Protein AF-A0A3B1D2G4-F1 (afdb_monomer_lite)

Organism: NCBI:txid652676

Structure (mmCIF, N/CA/C/O backbone):
data_AF-A0A3B1D2G4-F1
#
_entry.id   AF-A0A3B1D2G4-F1
#
loop_
_atom_site.group_PDB
_atom_site.id
_atom_site.type_symbol
_atom_site.label_atom_id
_atom_site.label_alt_id
_atom_site.label_comp_id
_atom_site.label_asym_id
_atom_site.label_entity_id
_atom_site.label_seq_id
_atom_site.pdbx_PDB_ins_code
_atom_site.Cartn_x
_atom_site.Cartn_y
_atom_site.Cartn_z
_atom_site.occupancy
_atom_site.B_iso_or_equiv
_atom_site.auth_seq_id
_atom_site.auth_comp_id
_atom_site.auth_asym_id
_atom_site.auth_atom_id
_atom_site.pdbx_PDB_model_num
ATOM 1 N N . MET A 1 1 ? 21.908 -8.315 -25.803 1.00 67.50 1 MET A N 1
ATOM 2 C CA . MET A 1 1 ? 20.626 -7.813 -25.254 1.00 67.50 1 MET A CA 1
ATOM 3 C C . MET A 1 1 ? 20.583 -6.309 -25.466 1.00 67.50 1 MET A C 1
ATOM 5 O O . MET A 1 1 ? 21.547 -5.656 -25.097 1.00 67.50 1 MET A O 1
ATOM 9 N N . SER A 1 2 ? 19.546 -5.776 -26.120 1.00 90.44 2 SER A N 1
ATOM 10 C CA . SER A 1 2 ? 19.435 -4.333 -26.406 1.00 90.44 2 SER A CA 1
ATOM 11 C C . SER A 1 2 ? 19.139 -3.541 -25.127 1.00 90.44 2 SER A C 1
ATOM 13 O O . SER A 1 2 ? 18.282 -3.953 -24.343 1.00 90.44 2 SER A O 1
ATOM 15 N N . ALA A 1 3 ? 19.810 -2.402 -24.939 1.00 89.00 3 ALA A N 1
ATOM 16 C CA . ALA A 1 3 ? 19.611 -1.506 -23.795 1.00 89.00 3 ALA A CA 1
ATOM 17 C C . ALA A 1 3 ? 18.144 -1.056 -23.647 1.00 89.00 3 ALA A C 1
ATOM 19 O O . ALA A 1 3 ? 17.617 -1.015 -22.541 1.00 89.00 3 ALA A O 1
ATOM 20 N N . VAL A 1 4 ? 17.440 -0.845 -24.766 1.00 90.56 4 VAL A N 1
ATOM 21 C CA . VAL A 1 4 ? 16.013 -0.472 -24.784 1.00 90.56 4 VAL A CA 1
ATOM 22 C C . VAL A 1 4 ? 15.136 -1.558 -24.154 1.00 90.56 4 VAL A C 1
ATOM 24 O O . VAL A 1 4 ? 14.222 -1.265 -23.386 1.00 90.56 4 VAL A O 1
ATOM 27 N N . VAL A 1 5 ? 15.432 -2.830 -24.442 1.00 91.88 5 VAL A N 1
ATOM 28 C CA . VAL A 1 5 ? 14.686 -3.965 -23.873 1.00 91.88 5 VAL A CA 1
ATOM 29 C C . VAL A 1 5 ? 14.946 -4.075 -22.370 1.00 91.88 5 VAL A C 1
ATOM 31 O O . VAL A 1 5 ? 14.024 -4.337 -21.601 1.00 91.88 5 VAL A O 1
ATOM 34 N N . GLN A 1 6 ? 16.182 -3.835 -21.928 1.00 94.62 6 GLN A N 1
ATOM 35 C CA . GLN A 1 6 ? 16.527 -3.851 -20.504 1.00 94.62 6 GLN A CA 1
ATOM 36 C C . GLN A 1 6 ? 15.836 -2.722 -19.729 1.00 94.62 6 GLN A C 1
ATOM 38 O O . GLN A 1 6 ? 15.324 -2.961 -18.634 1.00 94.62 6 GLN A O 1
ATOM 43 N N . ASP A 1 7 ? 15.753 -1.522 -20.305 1.00 94.81 7 ASP A N 1
ATOM 44 C CA . ASP A 1 7 ? 15.0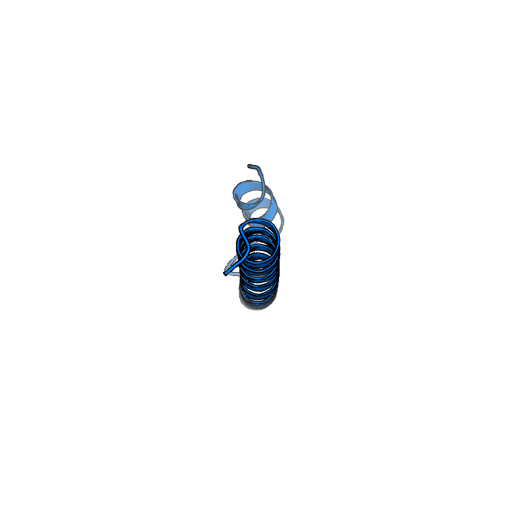44 -0.402 -19.686 1.00 94.81 7 ASP A CA 1
ATOM 45 C C . ASP A 1 7 ? 13.536 -0.635 -19.596 1.00 94.81 7 ASP A C 1
ATOM 47 O O . ASP A 1 7 ? 12.940 -0.393 -18.543 1.00 94.81 7 ASP A O 1
ATOM 51 N N . ALA A 1 8 ? 12.921 -1.183 -20.647 1.00 94.62 8 ALA A N 1
ATOM 52 C CA . ALA A 1 8 ? 11.508 -1.546 -20.617 1.00 94.62 8 ALA A CA 1
ATOM 53 C C . ALA A 1 8 ? 11.207 -2.569 -19.505 1.00 94.62 8 ALA A C 1
ATOM 55 O O . ALA A 1 8 ? 10.257 -2.396 -18.739 1.00 94.62 8 ALA A O 1
ATOM 56 N N . LEU A 1 9 ? 12.056 -3.593 -19.348 1.00 96.38 9 LEU A N 1
ATOM 57 C CA . LEU A 1 9 ? 11.928 -4.585 -18.273 1.00 96.38 9 LEU A CA 1
ATOM 58 C C . LEU A 1 9 ? 12.108 -3.965 -16.880 1.00 96.38 9 LEU A C 1
ATOM 60 O O . LEU A 1 9 ? 11.385 -4.314 -15.944 1.00 96.38 9 LEU A O 1
ATOM 64 N N . ARG A 1 10 ? 13.048 -3.026 -16.730 1.00 96.00 10 ARG A N 1
ATOM 65 C CA . ARG A 1 10 ? 13.269 -2.304 -15.471 1.00 96.00 10 ARG A CA 1
ATOM 66 C C . ARG A 1 10 ? 12.039 -1.486 -15.079 1.00 96.00 10 ARG A C 1
ATOM 68 O O . ARG A 1 10 ? 11.616 -1.556 -13.926 1.00 96.00 10 ARG A O 1
ATOM 75 N N . ILE A 1 11 ? 11.454 -0.748 -16.021 1.00 96.94 11 ILE A N 1
ATOM 76 C CA . ILE A 1 11 ? 10.241 0.047 -15.788 1.00 96.94 11 ILE A CA 1
ATOM 77 C C . ILE A 1 11 ? 9.070 -0.868 -15.423 1.00 96.94 11 ILE A C 1
ATOM 79 O O . ILE A 1 11 ? 8.429 -0.648 -14.398 1.00 96.94 11 ILE A O 1
ATOM 83 N N . ALA A 1 12 ? 8.848 -1.944 -16.183 1.00 96.69 12 ALA A N 1
ATOM 84 C CA . ALA A 1 12 ? 7.783 -2.906 -15.902 1.00 96.69 12 ALA A CA 1
ATOM 85 C C . ALA A 1 12 ? 7.897 -3.507 -14.489 1.00 96.69 12 ALA A C 1
ATOM 87 O O . ALA A 1 12 ? 6.901 -3.637 -13.776 1.00 96.69 12 ALA A O 1
ATOM 88 N N . ARG A 1 13 ? 9.121 -3.819 -14.039 1.00 97.00 13 ARG A N 1
ATOM 89 C CA . ARG A 1 13 ? 9.365 -4.300 -12.674 1.00 97.00 13 ARG A CA 1
ATOM 90 C C . ARG A 1 13 ? 9.010 -3.252 -11.619 1.00 97.00 13 ARG A C 1
ATOM 92 O O . ARG A 1 13 ? 8.414 -3.611 -10.608 1.00 97.00 13 ARG A O 1
ATOM 99 N N . ILE A 1 14 ? 9.391 -1.993 -11.830 1.00 97.69 14 ILE A N 1
ATOM 100 C CA . ILE A 1 14 ? 9.097 -0.898 -10.895 1.00 97.69 14 ILE A CA 1
ATOM 101 C C . ILE A 1 14 ? 7.586 -0.698 -10.770 1.00 97.69 14 ILE A C 1
ATOM 103 O O . ILE A 1 14 ? 7.078 -0.627 -9.654 1.00 97.69 14 ILE A O 1
ATOM 107 N N . GLU A 1 15 ? 6.867 -0.660 -11.890 1.00 97.81 15 GLU A N 1
ATOM 108 C CA . GLU A 1 15 ? 5.412 -0.488 -11.885 1.00 97.81 15 GLU A CA 1
ATOM 109 C C . GLU A 1 15 ? 4.702 -1.663 -11.204 1.00 97.81 15 GLU A C 1
ATOM 111 O O . GLU A 1 15 ? 3.813 -1.450 -10.378 1.00 97.81 15 GLU A O 1
ATOM 116 N N . ARG A 1 16 ? 5.161 -2.900 -11.439 1.00 97.69 16 ARG A N 1
ATOM 117 C CA . ARG A 1 16 ? 4.647 -4.075 -10.724 1.00 97.69 16 ARG A CA 1
ATOM 118 C C . ARG A 1 16 ? 4.833 -3.950 -9.210 1.00 97.69 16 ARG A C 1
ATOM 120 O O . ARG A 1 16 ? 3.883 -4.162 -8.466 1.00 97.69 16 ARG A O 1
ATOM 127 N N . LEU A 1 17 ? 6.032 -3.576 -8.759 1.00 97.69 17 LEU A N 1
ATOM 128 C CA . LEU A 1 17 ? 6.332 -3.430 -7.330 1.00 97.69 17 LEU A CA 1
ATOM 129 C C . LEU A 1 17 ? 5.518 -2.310 -6.677 1.00 97.69 17 LEU A C 1
ATOM 131 O O . LEU A 1 17 ? 5.037 -2.487 -5.562 1.00 97.69 17 LEU A O 1
ATOM 135 N N . LYS A 1 18 ? 5.330 -1.176 -7.363 1.00 97.19 18 LYS A N 1
ATOM 136 C CA . LYS A 1 18 ? 4.451 -0.098 -6.882 1.00 97.19 18 LYS A CA 1
ATOM 137 C C . LYS A 1 18 ? 3.016 -0.585 -6.718 1.00 97.19 18 LYS A C 1
ATOM 139 O O . LYS A 1 18 ? 2.385 -0.288 -5.710 1.00 97.19 18 LYS A O 1
ATOM 144 N N . ASN A 1 19 ? 2.511 -1.339 -7.692 1.00 97.19 19 ASN A N 1
ATOM 145 C CA . ASN A 1 19 ? 1.158 -1.871 -7.632 1.00 97.19 19 ASN A CA 1
ATOM 146 C C . ASN A 1 19 ? 0.990 -2.870 -6.474 1.00 97.19 19 ASN A C 1
ATOM 148 O O . ASN A 1 19 ? 0.046 -2.750 -5.699 1.00 97.19 19 ASN A O 1
ATOM 152 N N . GLU A 1 20 ? 1.930 -3.805 -6.309 1.00 97.19 20 GLU A N 1
ATOM 153 C CA . GLU A 1 20 ? 1.937 -4.758 -5.188 1.00 97.19 20 GLU A CA 1
ATOM 154 C C . GLU A 1 20 ? 2.012 -4.039 -3.832 1.00 97.19 20 GLU A C 1
ATOM 156 O O . GLU A 1 20 ? 1.264 -4.365 -2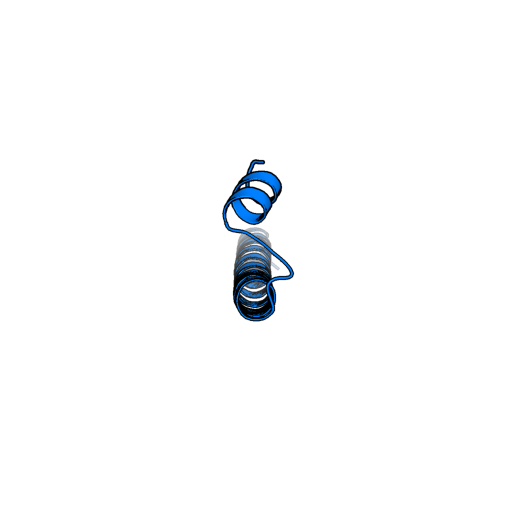.910 1.00 97.19 20 GLU A O 1
ATOM 161 N N . PHE A 1 21 ? 2.865 -3.016 -3.721 1.00 96.25 21 PHE A N 1
ATOM 162 C CA . PHE A 1 21 ? 2.975 -2.193 -2.519 1.00 96.25 21 PHE A CA 1
ATOM 163 C C . PHE A 1 21 ? 1.649 -1.507 -2.172 1.00 96.25 21 PHE A C 1
ATOM 165 O O . PHE A 1 21 ? 1.183 -1.628 -1.039 1.00 96.25 21 PHE A O 1
ATOM 172 N N . ASN A 1 22 ? 1.016 -0.845 -3.146 1.00 95.25 22 ASN A N 1
ATOM 173 C CA . ASN A 1 22 ? -0.257 -0.156 -2.936 1.00 95.25 22 ASN A CA 1
ATOM 174 C C . ASN A 1 22 ? -1.354 -1.132 -2.493 1.00 95.25 22 ASN A C 1
ATOM 176 O O . ASN A 1 22 ? -2.055 -0.862 -1.525 1.00 95.25 22 ASN A O 1
ATOM 180 N N . GLN A 1 23 ? -1.451 -2.306 -3.127 1.00 96.88 23 GLN A N 1
ATOM 181 C CA . GLN A 1 23 ? -2.442 -3.324 -2.760 1.00 96.88 23 GLN A CA 1
ATOM 182 C C . GLN A 1 23 ? -2.278 -3.810 -1.314 1.00 96.88 23 GLN A C 1
ATOM 184 O O . GLN A 1 23 ? -3.261 -3.934 -0.579 1.00 96.88 23 GLN A O 1
ATOM 189 N N . ILE A 1 24 ? -1.039 -4.081 -0.894 1.00 96.56 24 ILE A N 1
ATOM 190 C CA . ILE A 1 24 ? -0.742 -4.514 0.476 1.00 96.56 24 ILE A CA 1
ATOM 191 C C . ILE A 1 24 ? -1.057 -3.390 1.466 1.00 96.56 24 ILE A C 1
ATOM 193 O O . ILE A 1 24 ? -1.695 -3.642 2.492 1.00 96.56 24 ILE A O 1
ATOM 197 N N . GLN A 1 25 ? -0.635 -2.161 1.164 1.00 94.56 25 GLN A N 1
ATOM 198 C CA . GLN A 1 25 ? -0.886 -0.999 2.010 1.00 94.56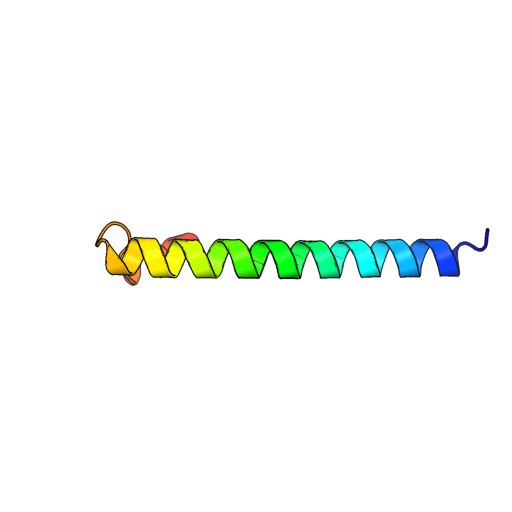 25 GLN A CA 1
ATOM 199 C C . GLN A 1 25 ? -2.390 -0.767 2.193 1.00 94.56 25 GLN A C 1
ATOM 201 O O . GLN A 1 25 ? -2.851 -0.690 3.328 1.00 94.56 25 GLN A O 1
ATOM 206 N N . ASP A 1 26 ? -3.162 -0.740 1.106 1.00 94.19 26 ASP A N 1
ATOM 207 C CA . ASP A 1 26 ? -4.606 -0.497 1.139 1.00 94.19 26 ASP A CA 1
ATOM 208 C C . ASP A 1 26 ? -5.340 -1.545 1.980 1.00 94.19 26 ASP A C 1
ATOM 210 O O . ASP A 1 26 ? -6.187 -1.208 2.815 1.00 94.19 26 ASP A O 1
ATOM 214 N N . TYR A 1 27 ? -4.978 -2.822 1.814 1.00 96.19 27 TYR A N 1
ATOM 215 C CA . TYR A 1 27 ? -5.549 -3.909 2.604 1.00 96.19 27 TYR A CA 1
ATOM 216 C C . TYR A 1 27 ? -5.296 -3.716 4.105 1.00 9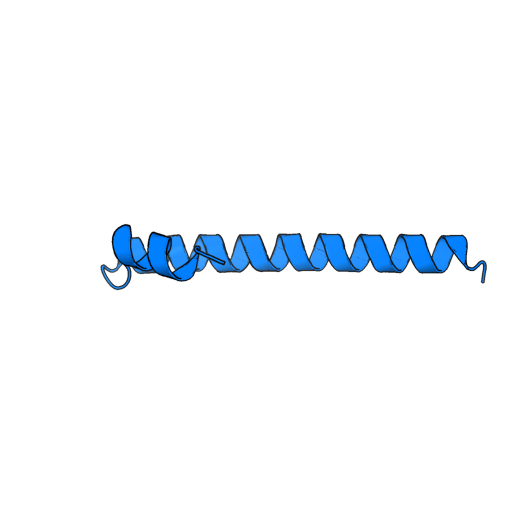6.19 27 TYR A C 1
ATOM 218 O O . TYR A 1 27 ? -6.227 -3.812 4.913 1.00 96.19 27 TYR A O 1
ATOM 226 N N . TRP A 1 28 ? -4.056 -3.414 4.499 1.00 94.75 28 TRP A N 1
ATOM 227 C CA . TRP A 1 28 ? -3.717 -3.237 5.911 1.00 94.75 28 TRP A CA 1
ATOM 228 C C . TRP A 1 28 ? -4.270 -1.943 6.500 1.00 94.75 28 TRP A C 1
ATOM 230 O O . TRP A 1 28 ? -4.754 -1.973 7.631 1.00 94.75 28 TRP A O 1
ATOM 240 N N . SER A 1 29 ? -4.285 -0.840 5.750 1.00 92.38 29 SER A N 1
ATOM 241 C CA . SER A 1 29 ? -4.912 0.414 6.175 1.00 92.38 29 SER A CA 1
ATOM 242 C C . SER A 1 29 ? -6.408 0.229 6.418 1.00 92.38 29 SER A C 1
ATOM 244 O O . SER A 1 29 ? -6.914 0.665 7.453 1.00 92.38 29 SER A O 1
ATOM 246 N N . LYS A 1 30 ? -7.115 -0.479 5.527 1.00 94.25 30 LYS A N 1
ATOM 247 C CA . LYS A 1 30 ? -8.531 -0.821 5.722 1.00 94.25 30 LYS A CA 1
ATOM 248 C C . LYS A 1 30 ? -8.731 -1.672 6.976 1.00 94.25 30 LYS A C 1
ATOM 250 O O . LYS A 1 30 ? -9.537 -1.327 7.835 1.00 94.25 30 LYS A O 1
ATOM 255 N N . LYS A 1 31 ? -7.950 -2.742 7.125 1.00 96.12 31 LYS A N 1
ATOM 256 C CA . LYS A 1 31 ? -8.049 -3.651 8.274 1.00 96.12 31 LYS A CA 1
ATOM 257 C C . LYS A 1 31 ? -7.711 -2.971 9.605 1.00 96.12 31 LYS A C 1
ATOM 259 O O . LYS A 1 31 ? -8.306 -3.292 10.631 1.00 96.12 31 LYS A O 1
ATOM 264 N N . ALA A 1 32 ? -6.762 -2.038 9.610 1.00 93.75 32 ALA A N 1
ATOM 265 C CA . ALA A 1 32 ? -6.402 -1.266 10.795 1.00 93.75 32 ALA A CA 1
ATOM 266 C C . ALA A 1 32 ? -7.515 -0.288 11.196 1.00 93.75 32 ALA A C 1
ATOM 268 O O . ALA A 1 32 ? -7.808 -0.174 12.386 1.00 93.75 32 ALA A O 1
ATOM 269 N N . LYS A 1 33 ? -8.181 0.346 10.218 1.00 93.19 33 LYS A N 1
ATOM 270 C CA . LYS A 1 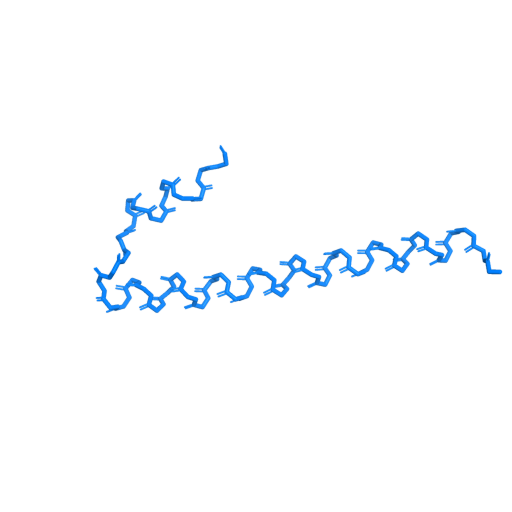33 ? -9.379 1.166 10.454 1.00 93.19 33 LYS A CA 1
ATOM 271 C C . LYS A 1 33 ? -10.523 0.348 11.044 1.00 93.19 33 LYS A C 1
ATOM 273 O O . LYS A 1 33 ? -11.085 0.741 12.058 1.00 93.19 33 LYS A O 1
ATOM 278 N N . GLU A 1 34 ? -10.819 -0.816 10.463 1.00 94.75 34 GLU A N 1
ATOM 279 C CA . GLU A 1 34 ? -11.863 -1.729 10.961 1.00 94.75 34 GLU A CA 1
ATOM 280 C C . GLU A 1 34 ? -11.619 -2.162 12.413 1.00 94.75 34 GLU A C 1
ATOM 282 O O . GLU A 1 34 ? -12.558 -2.289 13.194 1.00 94.75 34 GLU A O 1
ATOM 287 N N . LYS A 1 35 ? -10.353 -2.358 12.797 1.00 94.19 35 LYS A N 1
ATOM 288 C CA . LYS A 1 35 ? -9.962 -2.709 14.170 1.00 94.19 35 LYS A CA 1
ATOM 289 C C . LYS A 1 35 ? -9.838 -1.510 15.118 1.00 94.19 35 LYS A C 1
ATOM 291 O O . LYS A 1 35 ? -9.507 -1.715 16.282 1.00 94.19 35 LYS A O 1
ATOM 296 N N . GLY A 1 36 ? -10.041 -0.281 14.639 1.00 91.69 36 GLY A N 1
ATOM 297 C CA . GLY A 1 36 ? -9.853 0.945 15.423 1.00 91.69 36 GLY A CA 1
ATOM 298 C C . GLY A 1 36 ? -8.394 1.257 15.782 1.00 91.69 36 GLY A C 1
ATOM 299 O O . GLY A 1 36 ? -8.147 2.095 16.641 1.00 91.69 36 GLY A O 1
ATOM 300 N N . ILE A 1 37 ? -7.427 0.592 15.140 1.00 92.38 37 ILE A N 1
ATOM 301 C CA . ILE A 1 37 ? -5.984 0.790 15.365 1.00 92.38 37 ILE A CA 1
ATOM 302 C C . ILE A 1 37 ? -5.480 2.036 14.623 1.00 92.38 37 ILE A C 1
ATOM 304 O O . ILE A 1 37 ? -4.494 2.642 15.030 1.00 92.38 37 ILE A O 1
ATOM 308 N N . LEU A 1 38 ? -6.147 2.413 13.528 1.00 90.69 38 LEU A N 1
ATOM 309 C CA . LEU A 1 38 ? -5.777 3.546 12.686 1.00 90.69 38 LEU A CA 1
ATOM 310 C C . LEU A 1 38 ? -6.995 4.443 12.463 1.00 90.69 38 LEU A C 1
ATOM 312 O O . LEU A 1 38 ? -7.996 3.988 11.908 1.00 90.69 38 LEU A O 1
ATOM 316 N N . THR A 1 39 ? -6.916 5.716 12.855 1.00 91.50 39 THR A N 1
ATOM 317 C CA . THR A 1 39 ? -7.966 6.693 12.531 1.00 91.50 39 THR A CA 1
ATOM 318 C C . THR A 1 39 ? -7.733 7.332 11.160 1.00 91.50 39 THR A C 1
ATOM 320 O O . THR A 1 39 ? -6.639 7.274 10.597 1.00 91.50 39 THR A O 1
ATOM 323 N N . GLU A 1 40 ? -8.754 7.997 10.611 1.00 85.25 40 GLU A N 1
ATOM 324 C CA . GLU A 1 40 ? -8.610 8.785 9.376 1.00 85.25 40 GLU A CA 1
ATOM 325 C C . GLU A 1 40 ? -7.549 9.890 9.506 1.00 85.25 40 GLU A C 1
ATOM 327 O O . GLU A 1 40 ? -6.829 10.175 8.550 1.00 85.25 40 GLU A O 1
ATOM 332 N N . LYS A 1 41 ? -7.413 10.489 10.699 1.00 89.38 41 LYS A N 1
ATOM 333 C CA . LYS A 1 41 ? -6.389 11.507 10.972 1.00 89.38 41 LYS A CA 1
ATOM 334 C C . LYS A 1 41 ? -4.985 10.908 10.945 1.00 89.38 41 LYS A C 1
ATOM 336 O O . LYS A 1 41 ? -4.091 11.510 10.356 1.00 89.38 41 LYS A O 1
ATOM 341 N N . ASP A 1 42 ? -4.815 9.725 11.531 1.00 88.81 42 ASP A N 1
ATOM 342 C CA . ASP A 1 42 ? -3.530 9.021 11.551 1.00 88.81 42 ASP A CA 1
ATOM 343 C C . ASP A 1 42 ? -3.136 8.582 10.142 1.00 88.81 42 ASP A C 1
ATOM 345 O O . ASP A 1 42 ? -2.010 8.819 9.712 1.00 88.81 42 ASP A O 1
ATOM 349 N N . LEU A 1 43 ? -4.078 8.021 9.373 1.00 85.06 43 LEU A N 1
ATOM 350 C CA . LEU A 1 43 ? -3.821 7.665 7.979 1.00 85.06 43 LEU A CA 1
ATOM 351 C C . LEU A 1 43 ? -3.415 8.901 7.164 1.00 85.06 43 LEU A C 1
ATOM 353 O O . LEU A 1 43 ? -2.433 8.851 6.427 1.00 85.06 43 LEU A O 1
ATOM 357 N N . ALA A 1 44 ? -4.131 10.018 7.315 1.00 88.00 44 ALA A N 1
ATOM 358 C CA . ALA A 1 44 ? -3.793 11.261 6.629 1.00 88.00 44 ALA A CA 1
ATOM 359 C C . ALA A 1 44 ? -2.409 11.802 7.028 1.00 88.00 44 ALA A C 1
ATOM 361 O O . ALA A 1 44 ? -1.742 12.422 6.204 1.00 88.00 44 ALA A O 1
ATOM 362 N N . HIS A 1 45 ? -1.966 11.574 8.268 1.00 91.12 45 HIS A N 1
ATOM 363 C CA . HIS A 1 45 ? -0.616 11.913 8.709 1.00 91.12 45 HIS A CA 1
ATOM 364 C C . HIS A 1 45 ? 0.440 11.013 8.053 1.00 91.12 45 HIS A C 1
ATOM 366 O O . HIS A 1 45 ? 1.406 11.535 7.510 1.00 91.12 45 HIS A O 1
ATOM 372 N N . TYR A 1 46 ? 0.235 9.693 8.022 1.00 84.44 46 TYR A N 1
ATOM 373 C CA . TYR A 1 46 ? 1.189 8.750 7.421 1.00 84.44 46 TYR A CA 1
ATOM 374 C C . TYR A 1 46 ? 1.266 8.822 5.891 1.00 84.44 46 TYR A C 1
ATOM 376 O O . TYR A 1 46 ? 2.301 8.499 5.315 1.00 84.44 46 TYR A O 1
ATOM 384 N N . LEU A 1 47 ? 0.186 9.238 5.223 1.00 83.56 47 LEU A N 1
ATOM 385 C CA . LEU A 1 47 ? 0.161 9.429 3.769 1.00 83.56 47 LEU A CA 1
ATOM 386 C C . LEU A 1 47 ? 0.678 10.805 3.327 1.00 83.56 47 LEU A C 1
ATOM 388 O O . LEU A 1 47 ? 0.882 11.021 2.130 1.00 83.56 47 LEU A O 1
ATOM 392 N N . LYS A 1 48 ? 0.889 11.745 4.257 1.00 87.50 48 LYS A N 1
ATOM 393 C CA . LYS A 1 48 ? 1.601 12.986 3.941 1.00 87.50 48 LYS A CA 1
ATOM 394 C C . LYS A 1 48 ? 3.075 12.648 3.736 1.00 87.50 48 LYS A C 1
ATOM 396 O O . LYS A 1 48 ? 3.757 12.226 4.662 1.00 87.50 48 LYS A O 1
ATOM 401 N N . LYS A 1 49 ? 3.500 12.794 2.484 1.00 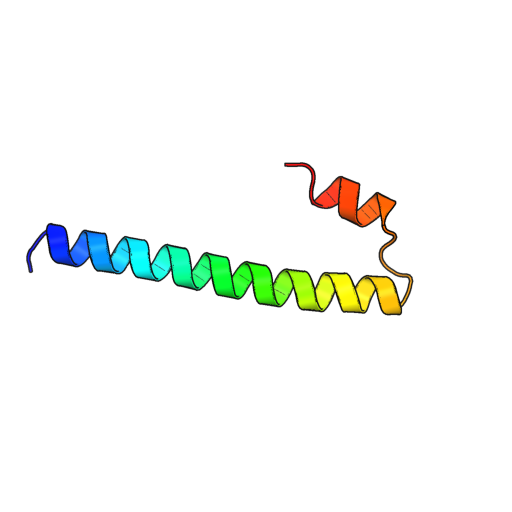59.06 49 LYS A N 1
ATOM 402 C CA . LYS A 1 49 ? 4.872 12.596 2.019 1.00 59.06 49 LYS A CA 1
ATOM 403 C C . LYS A 1 49 ? 5.851 13.551 2.693 1.00 59.06 49 LYS A C 1
ATOM 405 O O . LYS A 1 49 ? 5.461 14.725 2.891 1.00 59.06 49 LYS A O 1
#

Foldseek 3Di:
DDPVVVVVVVVVVVVVVVVVVVVVVVVVQVVCVVVVNADPVNVVVVPPD

pLDDT: mean 92.05, std 7.09, range [59.06, 97.81]

Radius of gyration: 16.49 Å; chains: 1; bounding box: 32×21×42 Å

Secondary structure (DSSP, 8-state):
--HHHHHHHHHHHHHHHHHHHHHHHHHHHHHHHHTTSS-HHHHHHHT--

Sequence (49 aa):
MSAVVQDALRIARIERLKNEFNQIQDYWSKKAKEKGILTEKDLAHYLKK